Protein AF-A0A954X2J8-F1 (afdb_monomer)

Solvent-accessible surface area (backbone atoms only — not comparable to full-atom values): 7574 Å² total; per-residue (Å²): 140,90,85,80,84,83,81,78,83,81,83,82,77,82,77,78,78,65,77,75,74,75,76,69,75,75,75,65,70,64,42,80,48,37,94,50,96,82,36,28,42,44,80,75,48,74,41,73,88,72,37,34,36,34,30,34,48,44,77,51,89,98,69,70,80,65,44,54,62,36,71,48,75,43,58,71,62,85,96,57,74,73,48,78,42,53,62,101,37,72,90,47,56,59,67,46,49,78,46,56,94,77,81,76,63,75,46,69,50,71,72,68,132

Sequence (113 aa):
MRLLSLLLLLAAIAVSFAPAHAQQPALAALQVATDFPGGSGKVLSIDHAEQFVRLMPTAHEGRGWVCWWYVRINNVRMGESLTVDVGDAPWATPDRAAWSSDGRTWSQTPPGT

Secondary structure (DSSP, 8-state):
--SSSSSSSSSS-----------PPPPPPPEE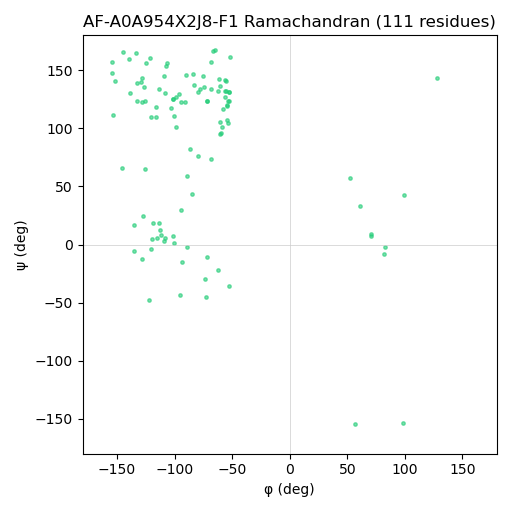E--STT-B-EEEEEETTTTEEEEEPPP-TTS--S---B-EEESPPTTSPPEEE-TT-GGG--SS-EE-SSSSS-EEPSPP-

Structure (mmCIF, N/CA/C/O backbone):
data_AF-A0A954X2J8-F1
#
_entry.id   AF-A0A954X2J8-F1
#
loop_
_atom_site.group_PDB
_atom_site.id
_atom_site.type_symbol
_atom_site.label_atom_id
_atom_site.label_alt_id
_atom_site.label_comp_id
_atom_site.label_asym_id
_atom_site.label_entity_id
_atom_site.label_seq_id
_atom_site.pdbx_PDB_ins_code
_atom_site.Cartn_x
_atom_site.Cartn_y
_atom_site.Cartn_z
_atom_site.occupancy
_atom_site.B_iso_or_equiv
_atom_site.auth_seq_id
_atom_site.auth_comp_id
_atom_site.auth_asym_id
_atom_site.auth_atom_id
_atom_site.pdbx_PDB_model_num
ATOM 1 N N . MET A 1 1 ? -62.830 -39.516 44.133 1.00 54.53 1 MET A N 1
ATOM 2 C CA . MET A 1 1 ? -62.439 -39.280 42.720 1.00 54.53 1 MET A CA 1
ATOM 3 C C . MET A 1 1 ? -62.586 -37.793 42.439 1.00 54.53 1 MET A C 1
ATOM 5 O O . MET A 1 1 ? -63.586 -37.256 42.884 1.00 54.53 1 MET A O 1
ATOM 9 N N . ARG A 1 2 ? -61.649 -37.165 41.710 1.00 55.44 2 ARG A N 1
ATOM 10 C CA . ARG A 1 2 ? -61.534 -35.711 41.403 1.00 55.44 2 ARG A CA 1
ATOM 11 C C . ARG A 1 2 ? -60.546 -34.895 42.258 1.00 55.44 2 ARG A C 1
ATOM 13 O O . ARG A 1 2 ? -60.838 -33.764 42.613 1.00 55.44 2 ARG A O 1
ATOM 20 N N . LEU A 1 3 ? -59.355 -35.430 42.536 1.00 47.69 3 LEU A N 1
ATOM 21 C CA . LEU A 1 3 ? -58.230 -34.606 43.020 1.00 47.69 3 LEU A CA 1
ATOM 22 C C . LEU A 1 3 ? -56.881 -34.916 42.344 1.00 47.69 3 LEU A C 1
ATOM 24 O O . LEU A 1 3 ? -55.838 -34.522 42.841 1.00 47.69 3 LEU A O 1
ATOM 28 N N . LEU A 1 4 ? -56.896 -35.603 41.194 1.00 45.75 4 LEU A N 1
ATOM 29 C CA . LEU A 1 4 ? -55.677 -35.979 40.460 1.00 45.75 4 LEU A CA 1
ATOM 30 C C . LEU A 1 4 ? -55.530 -35.322 39.078 1.00 45.75 4 LEU A C 1
ATOM 32 O O . LEU A 1 4 ? -54.587 -35.624 38.360 1.00 45.75 4 LEU A O 1
ATOM 36 N N . SER A 1 5 ? -56.421 -34.404 38.694 1.00 49.44 5 SER A N 1
ATOM 37 C CA . SER A 1 5 ? -56.417 -33.827 37.337 1.00 49.44 5 SER A CA 1
ATOM 38 C C . SER A 1 5 ? -55.781 -32.437 37.231 1.00 49.44 5 SER A C 1
ATOM 40 O O . SER A 1 5 ? -55.762 -31.882 36.141 1.00 49.44 5 SER A O 1
ATOM 42 N N . LEU A 1 6 ? -55.256 -31.865 38.323 1.00 39.50 6 LEU A N 1
ATOM 43 C CA . LEU A 1 6 ? -54.775 -30.473 38.335 1.00 39.50 6 LEU A CA 1
ATOM 44 C C . LEU A 1 6 ? -53.254 -30.308 38.500 1.00 39.50 6 LEU A C 1
ATOM 46 O O . LEU A 1 6 ? -52.787 -29.206 38.753 1.00 39.50 6 LEU A O 1
ATOM 50 N N . LEU A 1 7 ? -52.477 -31.386 38.359 1.00 41.81 7 LEU A N 1
ATOM 51 C CA . LEU A 1 7 ? -51.009 -31.361 38.497 1.00 41.81 7 LEU A CA 1
ATOM 52 C C . LEU A 1 7 ? -50.254 -31.611 37.181 1.00 41.81 7 LEU A C 1
ATOM 54 O O . LEU A 1 7 ? -49.035 -31.722 37.185 1.00 41.81 7 LEU A O 1
ATOM 58 N N . LEU A 1 8 ? -50.958 -31.663 36.047 1.00 43.16 8 LEU A N 1
ATOM 59 C CA . LEU A 1 8 ? -50.369 -31.933 34.726 1.00 43.16 8 LEU A CA 1
ATOM 60 C C . LEU A 1 8 ? -50.324 -30.715 33.789 1.00 43.16 8 LEU A C 1
ATOM 62 O O . LEU A 1 8 ? -49.916 -30.852 32.642 1.00 43.16 8 LEU A O 1
ATOM 66 N N . LEU A 1 9 ? -50.699 -29.521 34.260 1.00 42.69 9 LEU A N 1
ATOM 67 C CA . LEU A 1 9 ? -50.827 -28.323 33.414 1.00 42.69 9 LEU A CA 1
ATOM 68 C C . LEU A 1 9 ? -49.824 -27.198 33.721 1.00 42.69 9 LEU A C 1
ATOM 70 O O . LEU A 1 9 ? -50.036 -26.063 33.314 1.00 42.69 9 LEU A O 1
ATOM 74 N N . LEU A 1 10 ? -48.721 -27.502 34.414 1.00 44.09 10 LEU A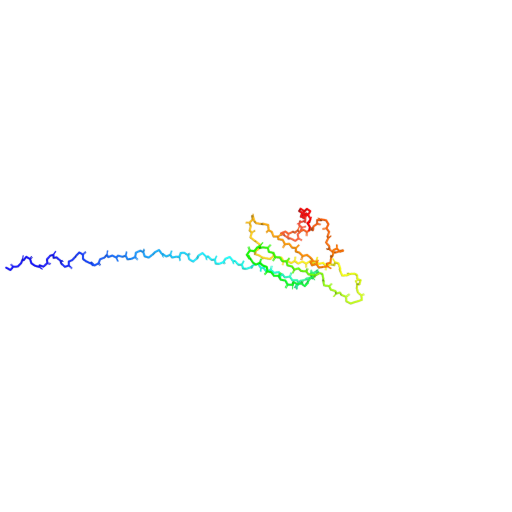 N 1
ATOM 75 C CA . LEU A 1 10 ? -47.655 -26.529 34.719 1.00 44.09 10 LEU A CA 1
ATOM 76 C C . LEU A 1 10 ? -46.275 -26.906 34.155 1.00 44.09 10 LEU A C 1
ATOM 78 O O . LEU A 1 10 ? -45.303 -26.206 34.409 1.00 44.09 10 LEU A O 1
ATOM 82 N N . ALA A 1 11 ? -46.165 -27.983 33.372 1.00 48.50 11 ALA A N 1
ATOM 83 C CA . ALA A 1 11 ? -44.872 -28.497 32.906 1.00 48.50 11 ALA A CA 1
ATOM 84 C C . ALA A 1 11 ? -44.505 -28.126 31.456 1.00 48.50 11 ALA A C 1
ATOM 86 O O . ALA A 1 11 ? -43.532 -28.657 30.931 1.00 48.50 11 ALA A O 1
ATOM 87 N N . ALA A 1 12 ? -45.270 -27.265 30.776 1.00 53.53 12 ALA A N 1
ATOM 88 C CA . ALA A 1 12 ? -45.225 -27.223 29.313 1.00 53.53 12 ALA A CA 1
ATOM 89 C C . ALA A 1 12 ? -44.971 -25.855 28.675 1.00 53.53 12 ALA A C 1
ATOM 91 O O . ALA A 1 12 ? -45.357 -25.686 27.530 1.00 53.53 12 ALA A O 1
ATOM 92 N N . ILE A 1 13 ? -44.340 -24.878 29.335 1.00 57.12 13 ILE A N 1
ATOM 93 C CA . ILE A 1 13 ? -43.867 -23.670 28.628 1.00 57.12 13 ILE A CA 1
ATOM 94 C C . ILE A 1 13 ? -42.555 -23.170 29.253 1.00 57.12 13 ILE A C 1
ATOM 96 O O . ILE A 1 13 ? -42.479 -22.093 29.835 1.00 57.12 13 ILE A O 1
ATOM 100 N N . ALA A 1 14 ? -41.488 -23.958 29.131 1.00 54.41 14 ALA A N 1
ATOM 101 C CA . ALA A 1 14 ? -40.144 -23.392 29.108 1.00 54.41 14 ALA A CA 1
ATOM 102 C C . ALA A 1 14 ? -39.856 -23.029 27.647 1.00 54.41 14 ALA A C 1
ATOM 104 O O . ALA A 1 14 ? -39.277 -23.825 26.910 1.00 54.41 14 ALA A O 1
ATOM 105 N N . VAL A 1 15 ? -40.333 -21.861 27.193 1.00 59.16 15 VAL A N 1
ATOM 106 C CA . VAL A 1 15 ? -39.859 -21.293 25.924 1.00 59.16 15 VAL A CA 1
ATOM 107 C C . VAL A 1 15 ? -38.367 -21.081 26.108 1.00 59.16 15 VAL A C 1
ATOM 109 O O . VAL A 1 15 ? -37.939 -20.203 26.855 1.00 59.16 15 VAL A O 1
ATOM 112 N N . SER A 1 16 ? -37.574 -21.942 25.482 1.00 60.50 16 SER A N 1
ATOM 113 C CA . SER A 1 16 ? -36.141 -21.761 25.371 1.00 60.50 16 SER A CA 1
ATOM 114 C C . SER A 1 16 ? -35.907 -20.460 24.609 1.00 60.50 16 SER A C 1
ATOM 116 O O . SER A 1 16 ? -35.909 -20.440 23.381 1.00 60.50 16 SER A O 1
ATOM 118 N N . PHE A 1 17 ? -35.711 -19.357 25.331 1.00 60.81 17 PHE A N 1
ATOM 119 C CA . PHE A 1 17 ? -35.003 -18.198 24.805 1.00 60.81 17 PHE A CA 1
ATOM 120 C C . PHE A 1 17 ? -33.545 -18.625 24.632 1.00 60.81 17 PHE A C 1
ATOM 122 O O . PHE A 1 17 ? -32.674 -18.285 25.429 1.00 60.81 17 PHE A O 1
ATOM 129 N N . ALA A 1 18 ? -33.280 -19.439 23.608 1.00 61.44 18 ALA A N 1
ATOM 130 C CA . ALA A 1 18 ? -31.941 -19.513 23.065 1.00 61.44 18 ALA A CA 1
ATOM 131 C C . ALA A 1 18 ? -31.588 -18.074 22.670 1.00 61.44 18 ALA A C 1
ATOM 133 O O . ALA A 1 18 ? -32.393 -17.442 21.974 1.00 61.44 18 ALA A O 1
ATOM 134 N N . PRO A 1 19 ? -30.452 -17.515 23.120 1.00 58.56 19 PRO A N 1
ATOM 135 C CA . PRO A 1 19 ? -30.005 -16.266 22.548 1.00 58.56 19 PRO A CA 1
ATOM 136 C C . PRO A 1 19 ? -29.857 -16.563 21.060 1.00 58.56 19 PRO A C 1
ATOM 138 O O . PRO A 1 19 ? -29.085 -17.443 20.664 1.00 58.56 19 PRO A O 1
ATOM 141 N N . ALA A 1 20 ? -30.659 -15.886 20.239 1.00 63.91 20 ALA A N 1
ATOM 142 C CA . ALA A 1 20 ? -30.319 -15.734 18.845 1.00 63.91 20 ALA A CA 1
ATOM 143 C C . ALA A 1 20 ? -28.909 -15.156 18.886 1.00 63.91 20 ALA A C 1
ATOM 145 O O . ALA A 1 20 ? -28.721 -14.011 19.301 1.00 63.91 20 ALA A O 1
ATOM 146 N N . HIS A 1 21 ? -27.909 -15.987 18.590 1.00 61.88 21 HIS A N 1
ATOM 147 C CA . HIS A 1 21 ? -26.591 -15.478 18.292 1.00 61.88 21 HIS A CA 1
ATOM 148 C C . HIS A 1 21 ? -26.855 -14.583 17.098 1.00 61.88 21 HIS A C 1
ATOM 150 O O . HIS A 1 21 ? -27.137 -15.073 16.006 1.00 61.88 21 HIS A O 1
ATOM 156 N N . ALA A 1 22 ? -26.917 -13.273 17.334 1.00 61.41 22 ALA A N 1
ATOM 157 C CA . ALA A 1 22 ? -26.868 -12.325 16.253 1.00 61.41 22 ALA A CA 1
ATOM 158 C C . ALA A 1 22 ? -25.585 -12.703 15.522 1.00 61.41 22 ALA A C 1
ATOM 160 O O . ALA A 1 22 ? -24.496 -12.570 16.083 1.00 61.41 22 ALA A O 1
ATOM 161 N N . GLN A 1 23 ? -25.717 -13.307 14.339 1.00 55.06 23 GLN A N 1
ATOM 162 C CA . GLN A 1 23 ? -24.589 -13.486 13.449 1.00 55.06 23 GLN A CA 1
ATOM 163 C C . GLN A 1 23 ? -24.113 -12.067 13.171 1.00 55.06 23 GLN A C 1
ATOM 165 O O . GLN A 1 23 ? -24.689 -11.358 12.346 1.00 55.06 23 GLN A O 1
ATOM 170 N N . GLN A 1 24 ? -23.114 -11.627 13.934 1.00 56.16 24 GLN A N 1
ATOM 171 C CA . GLN A 1 24 ? -22.373 -10.428 13.621 1.00 56.16 24 GLN A CA 1
ATOM 172 C C . GLN A 1 24 ? -21.885 -10.671 12.192 1.00 56.16 24 GLN A C 1
ATOM 174 O O . GLN A 1 24 ? -21.233 -11.699 11.964 1.00 56.16 24 GLN A O 1
ATOM 179 N N . PRO A 1 25 ? -22.264 -9.836 11.211 1.00 58.94 25 PRO A N 1
ATOM 180 C CA . PRO A 1 25 ? -21.774 -10.028 9.861 1.00 58.94 25 PRO A CA 1
ATOM 181 C C . PRO A 1 25 ? -20.254 -10.079 9.954 1.00 58.94 25 PRO A C 1
ATOM 183 O O . PRO A 1 25 ? -19.638 -9.187 10.542 1.00 58.94 25 PRO A O 1
ATOM 186 N N . ALA A 1 26 ? -19.667 -11.169 9.459 1.00 69.50 26 ALA A N 1
ATOM 187 C CA . ALA A 1 26 ? -18.223 -11.275 9.388 1.00 69.50 26 ALA A CA 1
ATOM 188 C C . ALA A 1 26 ? -17.731 -10.026 8.650 1.00 69.50 26 ALA A C 1
ATOM 190 O O . ALA A 1 26 ? -18.221 -9.729 7.556 1.00 69.50 26 ALA A O 1
ATOM 191 N N . LEU A 1 27 ? -16.840 -9.255 9.282 1.00 69.81 27 LEU A N 1
ATOM 192 C CA . LEU A 1 27 ? -16.270 -8.076 8.642 1.00 69.81 27 LEU A CA 1
ATOM 193 C C . LEU A 1 27 ? -15.695 -8.507 7.294 1.00 69.81 27 LEU A C 1
ATOM 195 O O . LEU A 1 27 ? -15.000 -9.522 7.207 1.00 69.81 27 LEU A O 1
ATOM 199 N N . ALA A 1 28 ? -16.033 -7.762 6.241 1.00 83.31 28 ALA A N 1
ATOM 200 C CA . ALA A 1 28 ? -15.539 -8.065 4.910 1.00 83.31 28 ALA A CA 1
ATOM 201 C C . ALA A 1 28 ? -14.005 -8.083 4.938 1.00 83.31 28 ALA A C 1
ATOM 203 O O . ALA A 1 28 ? -13.375 -7.184 5.497 1.00 83.31 28 ALA A O 1
ATOM 204 N N . ALA A 1 29 ? -13.409 -9.125 4.362 1.00 90.12 29 ALA A N 1
ATOM 205 C CA . ALA A 1 29 ? -11.963 -9.277 4.350 1.00 90.12 29 ALA A CA 1
ATOM 206 C C . ALA A 1 29 ? -11.303 -8.110 3.597 1.00 90.12 29 ALA A C 1
ATOM 208 O O . ALA A 1 29 ? -11.833 -7.642 2.584 1.00 90.12 29 ALA A O 1
ATOM 209 N N . LEU A 1 30 ? -10.145 -7.663 4.092 1.00 95.69 30 LEU A N 1
ATOM 210 C CA . LEU A 1 30 ? -9.297 -6.668 3.431 1.00 95.69 30 LEU A CA 1
ATOM 211 C C . LEU A 1 30 ? -9.006 -7.107 1.988 1.00 95.69 30 LEU A C 1
ATOM 213 O O . LEU A 1 30 ? -8.628 -8.255 1.757 1.00 95.69 30 LEU A O 1
ATOM 217 N N . GLN A 1 31 ? -9.189 -6.212 1.023 1.00 96.94 31 GLN A N 1
ATOM 218 C CA . GLN A 1 31 ? -8.993 -6.509 -0.398 1.00 96.94 31 GLN A CA 1
ATOM 219 C C . GLN A 1 31 ? -8.084 -5.471 -1.032 1.00 96.94 31 GLN A C 1
ATOM 221 O O . GLN A 1 31 ? -8.194 -4.286 -0.730 1.00 96.94 31 GLN A O 1
ATOM 226 N N . VAL A 1 32 ? -7.228 -5.908 -1.953 1.00 98.06 32 VAL A N 1
ATOM 227 C CA . VAL A 1 32 ? -6.311 -5.034 -2.683 1.00 98.06 32 VAL A CA 1
ATOM 228 C C . VAL A 1 32 ? -6.521 -5.248 -4.175 1.00 98.06 32 VAL A C 1
ATOM 230 O O . VAL A 1 32 ? -6.408 -6.371 -4.660 1.00 98.06 3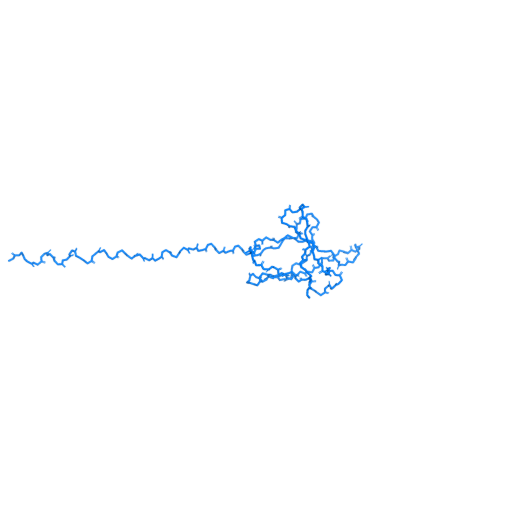2 VAL A O 1
ATOM 233 N N . ALA A 1 33 ? -6.827 -4.171 -4.892 1.00 97.94 33 ALA A N 1
ATOM 234 C CA . ALA A 1 33 ? -6.960 -4.162 -6.343 1.00 97.94 33 ALA A CA 1
ATOM 235 C C . ALA A 1 33 ? -5.790 -3.404 -6.974 1.00 97.94 3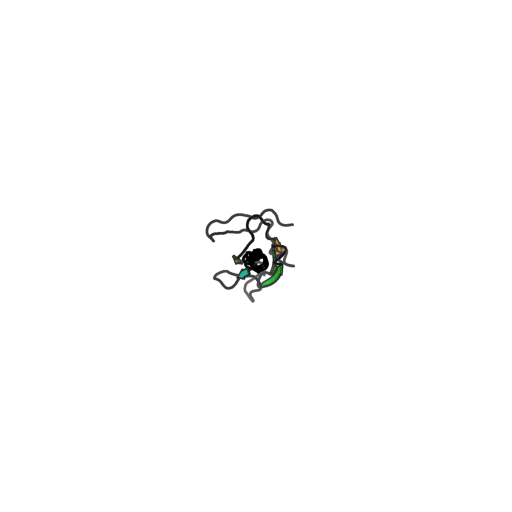3 ALA A C 1
ATOM 237 O O . ALA A 1 33 ? -5.317 -2.404 -6.422 1.00 97.94 33 ALA A O 1
ATOM 238 N N . THR A 1 34 ? -5.355 -3.867 -8.144 1.00 97.31 34 THR A N 1
ATOM 239 C CA . THR A 1 34 ? -4.302 -3.244 -8.970 1.00 97.31 34 THR A CA 1
ATOM 240 C C . THR A 1 34 ? -4.674 -3.190 -10.456 1.00 97.31 34 THR A C 1
ATOM 242 O O . THR A 1 34 ? -3.985 -2.557 -11.250 1.00 97.31 34 THR A O 1
ATOM 245 N N . ASP A 1 35 ? -5.801 -3.791 -10.831 1.00 96.25 35 ASP A N 1
ATOM 246 C CA . ASP A 1 35 ? -6.349 -3.929 -12.178 1.00 96.25 35 ASP A CA 1
ATOM 247 C C . ASP A 1 35 ? -7.261 -2.750 -12.557 1.00 96.25 35 ASP A C 1
ATOM 249 O O . ASP A 1 35 ? -8.441 -2.888 -12.871 1.00 96.25 35 ASP A O 1
ATOM 253 N N . PHE A 1 36 ? -6.701 -1.544 -12.536 1.00 96.31 36 PHE A N 1
ATOM 254 C CA . PHE A 1 36 ? -7.395 -0.324 -12.947 1.00 96.31 36 PHE A CA 1
ATOM 255 C C . PHE A 1 36 ? -6.422 0.645 -13.637 1.00 96.31 36 PHE A C 1
ATOM 257 O O . PHE A 1 36 ? -5.207 0.470 -13.534 1.00 96.31 36 PHE A O 1
ATOM 264 N N . PRO A 1 37 ? -6.903 1.684 -14.349 1.00 96.12 37 PRO A N 1
ATOM 265 C CA . PRO A 1 37 ? -6.019 2.643 -15.010 1.00 96.12 37 PRO A CA 1
ATOM 266 C C . PRO A 1 37 ? -5.008 3.281 -14.043 1.00 96.12 37 PRO A C 1
ATOM 268 O O . PRO A 1 37 ? -5.393 3.923 -13.068 1.00 96.12 37 PRO A O 1
ATOM 271 N N . GLY A 1 38 ? -3.715 3.099 -14.324 1.00 93.50 38 GLY A N 1
ATOM 272 C CA . GLY A 1 38 ? -2.607 3.580 -13.487 1.00 93.50 38 GLY A CA 1
ATOM 273 C C . GLY A 1 38 ? -2.263 2.686 -12.290 1.00 93.50 38 GLY A C 1
ATOM 274 O O . GLY A 1 38 ? -1.234 2.917 -11.652 1.00 93.50 38 GLY A O 1
ATOM 275 N N . GLY A 1 39 ? -3.082 1.668 -12.014 1.00 96.25 39 GLY A N 1
ATOM 276 C CA . GLY A 1 39 ? -2.827 0.673 -10.984 1.00 96.25 39 GLY A CA 1
ATOM 277 C C . GLY A 1 39 ? -1.531 -0.089 -11.253 1.00 96.25 39 GLY A C 1
ATOM 278 O O . GLY A 1 39 ? -1.221 -0.448 -12.390 1.00 96.25 39 GLY A O 1
ATOM 279 N N . SER A 1 40 ? -0.740 -0.279 -10.202 1.00 95.25 40 SER A N 1
ATOM 280 C CA . SER A 1 40 ? 0.553 -0.959 -10.254 1.00 95.25 40 SER A CA 1
ATOM 281 C C . SER A 1 40 ? 0.886 -1.544 -8.891 1.00 95.25 40 SER A C 1
ATOM 283 O O . SER A 1 40 ? 0.556 -0.969 -7.855 1.00 95.25 40 SER A O 1
ATOM 285 N N . GLY A 1 41 ? 1.590 -2.664 -8.892 1.00 95.00 41 GLY A N 1
ATOM 286 C CA . GLY A 1 41 ? 1.992 -3.379 -7.696 1.00 95.00 41 GLY A CA 1
ATOM 287 C C . GLY A 1 41 ? 1.597 -4.847 -7.771 1.00 95.00 41 GLY A C 1
ATOM 288 O O . GLY A 1 41 ? 0.536 -5.215 -8.281 1.00 95.00 41 GLY A O 1
ATOM 289 N N . LYS A 1 42 ? 2.462 -5.696 -7.232 1.00 95.81 42 LYS A N 1
ATOM 290 C CA . LYS A 1 42 ? 2.195 -7.104 -6.977 1.00 95.81 42 LYS A CA 1
ATOM 291 C C . LYS A 1 42 ? 1.939 -7.276 -5.488 1.00 95.81 42 LYS A C 1
ATOM 293 O O . LYS A 1 42 ? 2.835 -7.041 -4.684 1.00 95.81 42 LYS A O 1
ATOM 298 N N . VAL A 1 43 ? 0.737 -7.714 -5.130 1.00 97.12 43 VAL A N 1
ATOM 299 C CA . VAL A 1 43 ? 0.414 -8.095 -3.750 1.00 97.12 43 VAL A CA 1
ATOM 300 C C . VAL A 1 43 ? 1.128 -9.407 -3.437 1.00 97.12 43 VAL A C 1
ATOM 302 O O . VAL A 1 43 ? 0.975 -10.386 -4.168 1.00 97.12 43 VAL A O 1
ATOM 305 N N . LEU A 1 44 ? 1.945 -9.409 -2.387 1.00 97.12 44 LEU A N 1
ATOM 306 C CA . LEU A 1 44 ? 2.689 -10.583 -1.934 1.00 97.12 44 LEU A CA 1
ATOM 307 C C . LEU A 1 44 ? 1.946 -11.314 -0.816 1.00 97.12 44 LEU A C 1
ATOM 309 O O . LEU A 1 44 ? 1.861 -12.539 -0.845 1.00 97.12 44 LEU A O 1
ATOM 313 N N . SER A 1 45 ? 1.393 -10.571 0.144 1.00 97.81 45 SER A N 1
ATOM 314 C CA . SER A 1 45 ? 0.593 -11.120 1.240 1.00 97.81 45 SER A CA 1
ATOM 315 C C . SER A 1 45 ? -0.393 -10.090 1.794 1.00 97.81 45 SER A C 1
ATOM 317 O O . SER A 1 45 ? -0.203 -8.879 1.655 1.00 97.81 45 SER A O 1
ATOM 319 N N . ILE A 1 46 ? -1.456 -10.593 2.423 1.00 97.88 46 ILE A N 1
ATOM 320 C CA . ILE A 1 46 ? -2.436 -9.808 3.175 1.00 97.88 46 ILE A CA 1
ATOM 321 C C . ILE A 1 46 ? -2.646 -10.511 4.518 1.00 97.88 46 ILE A C 1
ATOM 323 O O . ILE A 1 46 ? -3.017 -11.685 4.534 1.00 97.88 46 ILE A O 1
ATOM 327 N N . ASP A 1 47 ? -2.437 -9.796 5.622 1.00 96.75 47 ASP A N 1
ATOM 328 C CA . ASP A 1 47 ? -2.872 -10.224 6.949 1.00 96.75 47 ASP A CA 1
ATOM 329 C C . ASP A 1 47 ? -4.164 -9.485 7.316 1.00 96.75 47 ASP A C 1
ATOM 331 O O . ASP A 1 47 ? -4.198 -8.267 7.530 1.00 96.75 47 ASP A O 1
ATOM 335 N N . HIS A 1 48 ? -5.263 -10.235 7.358 1.00 94.75 48 HIS A N 1
ATOM 336 C CA . HIS A 1 48 ? -6.570 -9.681 7.686 1.00 94.75 48 HIS A CA 1
ATOM 337 C C . HIS A 1 48 ? -6.712 -9.352 9.174 1.00 94.75 48 HIS A C 1
ATOM 339 O O . HIS A 1 48 ? -7.466 -8.434 9.507 1.00 94.75 48 HIS A O 1
ATOM 345 N N . ALA A 1 49 ? -6.025 -10.075 10.061 1.00 9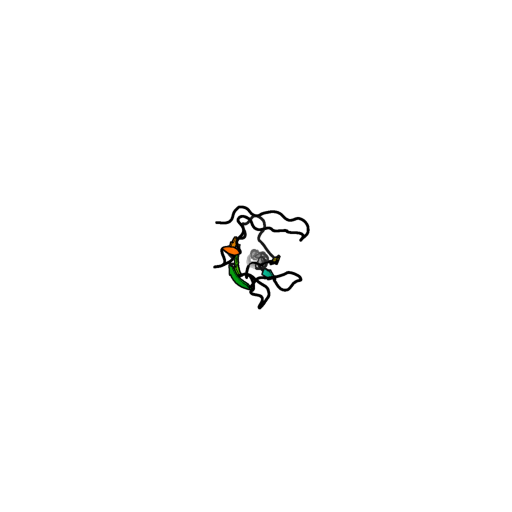1.94 49 ALA A N 1
ATOM 346 C CA . ALA A 1 49 ? -6.085 -9.834 11.496 1.00 91.94 49 ALA A CA 1
ATOM 347 C C . ALA A 1 49 ? -5.329 -8.548 11.847 1.00 91.94 49 ALA A C 1
ATOM 349 O O . ALA A 1 49 ? -5.888 -7.694 12.534 1.00 91.94 49 ALA A O 1
ATOM 350 N N . GLU A 1 50 ? -4.135 -8.357 11.291 1.00 94.81 50 GLU A N 1
ATOM 351 C CA . GLU A 1 50 ? -3.249 -7.234 11.631 1.00 94.81 50 GLU A CA 1
ATOM 352 C C . GLU A 1 50 ? -3.463 -5.962 10.791 1.00 94.81 50 GLU A C 1
ATOM 354 O O . GLU A 1 50 ? -2.808 -4.959 11.048 1.00 94.81 50 GLU A O 1
ATOM 359 N N . GLN A 1 51 ? -4.373 -5.969 9.803 1.00 96.06 51 GLN A N 1
ATOM 360 C CA . GLN A 1 51 ? -4.493 -4.889 8.802 1.00 96.06 51 GLN A CA 1
ATOM 361 C C . GLN A 1 51 ? -3.138 -4.606 8.142 1.00 96.06 51 GLN A C 1
ATOM 363 O O . GLN A 1 51 ? -2.626 -3.487 8.172 1.00 96.06 51 GLN A O 1
ATOM 368 N N . PHE A 1 52 ? -2.554 -5.639 7.537 1.00 97.56 52 PHE A N 1
ATOM 369 C CA . PHE A 1 52 ? -1.239 -5.552 6.912 1.00 97.56 52 PHE A CA 1
ATOM 370 C C . PHE A 1 52 ? -1.287 -6.027 5.460 1.00 97.56 52 PHE A C 1
ATOM 372 O O . PHE A 1 52 ? -1.885 -7.057 5.138 1.00 97.56 52 PHE A O 1
ATOM 379 N N . VAL A 1 53 ? -0.638 -5.279 4.572 1.00 98.06 53 VAL A N 1
ATOM 380 C CA . VAL A 1 53 ? -0.472 -5.629 3.159 1.00 98.06 53 VAL A CA 1
ATOM 381 C C . VAL A 1 53 ? 1.003 -5.526 2.811 1.00 98.06 53 VAL A C 1
ATOM 383 O O . VAL A 1 53 ? 1.575 -4.442 2.913 1.00 98.06 53 VAL A O 1
ATOM 386 N N . ARG A 1 54 ? 1.599 -6.619 2.323 1.00 97.94 54 ARG A N 1
ATOM 387 C CA . ARG A 1 54 ? 2.914 -6.566 1.674 1.00 97.94 54 ARG A CA 1
ATOM 388 C C . ARG A 1 54 ? 2.738 -6.540 0.170 1.00 97.94 54 ARG A C 1
ATOM 390 O O . ARG A 1 54 ? 2.083 -7.416 -0.405 1.00 97.94 54 ARG A O 1
ATOM 397 N N . LEU A 1 55 ? 3.351 -5.563 -0.478 1.00 96.81 55 LEU A N 1
ATOM 398 C CA . LEU A 1 55 ? 3.352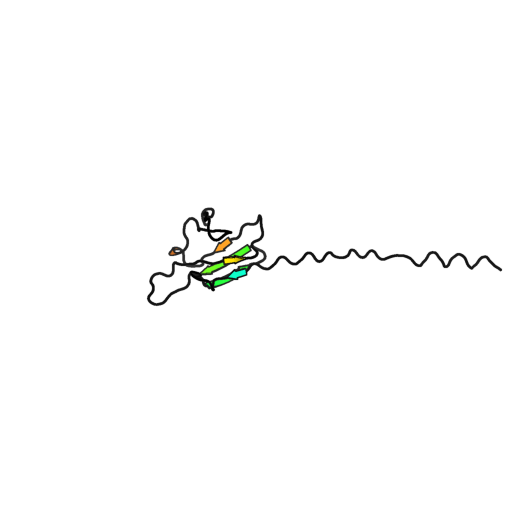 -5.413 -1.925 1.00 96.81 55 LEU A CA 1
ATOM 399 C C . LEU A 1 55 ? 4.754 -5.115 -2.448 1.00 96.81 55 LEU A C 1
ATOM 401 O O . LEU A 1 55 ? 5.656 -4.745 -1.710 1.00 96.81 55 LEU A O 1
ATOM 405 N N . MET A 1 56 ? 4.923 -5.279 -3.751 1.00 95.94 56 MET A N 1
ATOM 406 C CA . MET A 1 56 ? 6.127 -4.901 -4.482 1.00 95.94 56 MET A CA 1
ATOM 407 C C . MET A 1 56 ? 5.737 -4.056 -5.690 1.00 95.94 56 MET A C 1
ATOM 409 O O . MET A 1 56 ? 4.760 -4.411 -6.354 1.00 95.94 56 MET A O 1
ATOM 413 N N . PRO A 1 57 ? 6.474 -2.987 -6.038 1.00 95.44 57 PRO A N 1
ATOM 414 C CA . PRO A 1 57 ? 6.257 -2.292 -7.300 1.00 95.44 57 PRO A CA 1
ATOM 415 C C . PRO A 1 57 ? 6.381 -3.260 -8.485 1.00 95.44 57 PRO A C 1
ATOM 417 O O . PRO A 1 57 ? 7.223 -4.163 -8.488 1.00 95.44 57 PRO A O 1
ATOM 420 N N . THR A 1 58 ? 5.530 -3.092 -9.495 1.00 92.75 58 THR A N 1
ATOM 421 C CA . THR A 1 58 ? 5.554 -3.961 -10.677 1.00 92.75 58 THR A CA 1
ATOM 422 C C . THR A 1 58 ? 6.671 -3.527 -11.621 1.00 92.75 58 THR A C 1
ATOM 424 O O . TH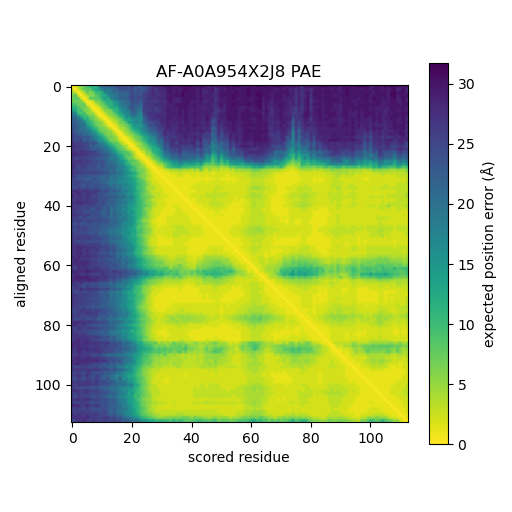R A 1 58 ? 6.796 -2.353 -11.966 1.00 92.75 58 THR A O 1
ATOM 427 N N . ALA A 1 59 ? 7.480 -4.486 -12.073 1.00 90.12 59 ALA A N 1
ATOM 428 C CA . ALA A 1 59 ? 8.462 -4.237 -13.116 1.00 90.12 59 ALA A CA 1
ATOM 429 C C . ALA A 1 59 ? 7.781 -4.111 -14.485 1.00 90.12 59 ALA A C 1
ATOM 431 O O . ALA A 1 59 ? 6.944 -4.934 -14.856 1.00 90.12 59 ALA A O 1
ATOM 432 N N . HIS A 1 60 ? 8.187 -3.105 -15.256 1.00 86.06 60 HIS A N 1
ATOM 433 C CA . HIS A 1 60 ? 7.768 -2.931 -16.641 1.00 86.06 60 HIS A CA 1
ATOM 434 C C . HIS A 1 60 ? 9.001 -2.951 -17.540 1.00 86.06 60 HIS A C 1
ATOM 436 O O . HIS A 1 60 ? 9.817 -2.027 -17.516 1.00 86.06 60 HIS A O 1
ATOM 442 N N . GLU A 1 61 ? 9.139 -4.021 -18.322 1.00 87.50 61 GLU A N 1
ATOM 443 C CA . GLU A 1 61 ? 10.271 -4.199 -19.226 1.00 87.50 61 GLU A CA 1
ATOM 444 C C . GLU A 1 61 ? 10.399 -3.004 -20.184 1.00 87.50 61 GLU A C 1
ATOM 446 O O . GLU A 1 61 ? 9.416 -2.521 -20.749 1.00 87.50 61 GLU A O 1
ATOM 451 N N . GLY A 1 62 ? 11.619 -2.474 -20.303 1.00 89.31 62 GLY A N 1
ATOM 452 C CA . GLY A 1 62 ? 11.926 -1.326 -21.159 1.00 89.31 62 GLY A CA 1
ATOM 453 C C . GLY A 1 62 ? 11.371 0.027 -20.690 1.00 89.31 62 GLY A C 1
ATOM 454 O O . GLY A 1 62 ? 11.465 0.996 -21.441 1.00 89.31 62 GLY A O 1
ATOM 455 N N . ARG A 1 63 ? 10.788 0.133 -19.484 1.00 83.44 63 ARG A N 1
ATOM 456 C CA . ARG A 1 63 ? 10.061 1.340 -19.022 1.00 83.44 63 ARG A CA 1
ATOM 457 C C . ARG A 1 63 ? 10.651 2.013 -17.773 1.00 83.44 63 ARG A C 1
ATOM 459 O O . ARG A 1 63 ? 9.980 2.832 -17.153 1.00 83.44 63 ARG A O 1
ATOM 466 N N . GLY A 1 64 ? 11.913 1.733 -17.448 1.00 83.00 64 GLY A N 1
ATOM 467 C CA . GLY A 1 64 ? 12.660 2.422 -16.390 1.00 83.00 64 GLY A CA 1
ATOM 468 C C . GLY A 1 64 ? 12.699 1.674 -15.056 1.00 83.00 64 GLY A C 1
ATOM 469 O O . GLY A 1 64 ? 12.663 0.446 -15.020 1.00 83.00 64 GLY A O 1
ATOM 470 N N . TRP A 1 65 ? 12.849 2.426 -13.963 1.00 87.19 65 TRP A N 1
ATOM 471 C CA . TRP A 1 65 ? 13.071 1.880 -12.622 1.00 87.19 65 TRP A CA 1
ATOM 472 C C . TRP A 1 65 ? 11.789 1.301 -12.015 1.00 87.19 65 TRP A C 1
ATOM 474 O O . TRP A 1 65 ? 10.692 1.829 -12.193 1.00 87.19 65 TRP A O 1
ATOM 484 N N . VAL A 1 66 ? 11.946 0.229 -11.240 1.00 91.06 66 VAL A N 1
ATOM 485 C CA . VAL A 1 66 ? 10.856 -0.448 -10.526 1.00 91.06 66 VAL A CA 1
ATOM 486 C C . VAL A 1 66 ? 10.533 0.331 -9.250 1.00 91.06 66 VAL A C 1
ATOM 488 O O . VAL A 1 66 ? 10.965 -0.037 -8.162 1.00 91.06 66 VAL A O 1
ATOM 491 N N . CYS A 1 67 ? 9.841 1.462 -9.395 1.00 91.69 67 CYS A N 1
ATOM 492 C CA . CYS A 1 67 ? 9.529 2.366 -8.282 1.00 91.69 67 CYS A CA 1
ATOM 493 C C . CYS A 1 67 ? 8.047 2.744 -8.162 1.00 91.69 67 CYS A C 1
ATOM 495 O O . CYS A 1 67 ? 7.639 3.276 -7.135 1.00 91.69 67 CYS A O 1
ATOM 497 N N . TRP A 1 68 ? 7.228 2.462 -9.180 1.00 93.19 68 TRP A N 1
ATOM 498 C CA . TRP A 1 68 ? 5.818 2.846 -9.181 1.00 93.19 68 TRP A CA 1
ATOM 499 C C . TRP A 1 68 ? 4.912 1.761 -8.595 1.00 93.19 68 TRP A C 1
ATOM 501 O O . TRP A 1 68 ? 4.826 0.646 -9.122 1.00 93.19 68 TRP A O 1
ATOM 511 N N . TRP A 1 69 ? 4.163 2.125 -7.557 1.00 95.88 69 TRP A N 1
ATOM 512 C CA . TRP A 1 69 ? 3.048 1.354 -7.021 1.00 95.88 69 TRP A CA 1
ATOM 513 C C . TRP A 1 69 ? 1.850 2.279 -6.801 1.00 95.88 69 TRP A C 1
ATOM 515 O O . TRP A 1 69 ? 1.989 3.417 -6.359 1.00 95.88 69 TRP A O 1
ATOM 525 N N . TYR A 1 70 ? 0.665 1.788 -7.145 1.00 97.25 70 TYR A N 1
ATOM 526 C CA . TYR A 1 70 ? -0.600 2.466 -6.914 1.00 97.25 70 TYR A CA 1
ATOM 527 C C . TYR A 1 70 ? -1.692 1.408 -6.812 1.00 97.25 70 TYR A C 1
ATOM 529 O O . TYR A 1 70 ? -2.016 0.729 -7.786 1.00 97.25 70 TYR A O 1
ATOM 537 N N . VAL A 1 71 ? -2.243 1.259 -5.613 1.00 98.12 71 VAL A N 1
ATOM 538 C CA . VAL A 1 71 ? -3.217 0.219 -5.289 1.00 98.12 71 VAL A CA 1
ATOM 539 C C . VAL A 1 71 ? -4.486 0.837 -4.717 1.00 98.12 71 VAL A C 1
ATOM 541 O O . VAL A 1 71 ? -4.463 1.944 -4.173 1.00 98.12 71 VAL A O 1
ATOM 544 N N . ARG A 1 72 ? -5.602 0.118 -4.822 1.00 98.31 72 ARG A N 1
ATOM 545 C CA . ARG A 1 72 ? -6.836 0.436 -4.090 1.00 98.31 72 ARG A CA 1
ATOM 546 C C . ARG A 1 72 ? -7.036 -0.610 -3.013 1.00 98.31 72 ARG A C 1
ATOM 548 O O . ARG A 1 72 ? -6.974 -1.798 -3.314 1.00 98.31 72 ARG A O 1
ATOM 555 N N . ILE A 1 73 ? -7.281 -0.169 -1.784 1.00 97.75 73 ILE A N 1
ATOM 556 C CA . ILE A 1 73 ? -7.477 -1.057 -0.639 1.00 97.75 73 ILE A CA 1
ATOM 557 C C . ILE A 1 73 ? -8.905 -0.870 -0.135 1.00 97.75 73 ILE A C 1
ATOM 559 O O . ILE A 1 73 ? -9.291 0.228 0.260 1.00 97.75 73 ILE A O 1
ATOM 563 N N . ASN A 1 74 ? -9.693 -1.940 -0.186 1.00 96.25 74 ASN A N 1
ATOM 564 C CA . ASN A 1 74 ? -11.093 -1.957 0.227 1.00 96.25 74 ASN A CA 1
ATOM 565 C C . ASN A 1 74 ? -11.248 -2.700 1.553 1.00 96.25 74 ASN A C 1
ATOM 567 O O . ASN A 1 74 ? -10.456 -3.586 1.873 1.00 96.25 74 ASN A O 1
ATOM 571 N N . ASN A 1 75 ? -12.323 -2.385 2.277 1.00 95.00 75 ASN A N 1
ATOM 572 C CA . ASN A 1 75 ? -12.657 -2.986 3.574 1.00 95.00 75 ASN A CA 1
ATOM 573 C C . ASN A 1 75 ? -11.582 -2.751 4.652 1.00 95.00 75 ASN A C 1
ATOM 575 O O . ASN A 1 75 ? -11.367 -3.595 5.520 1.00 95.00 75 ASN A O 1
ATOM 579 N N . VAL A 1 76 ? -10.904 -1.599 4.596 1.00 94.25 76 VAL A N 1
ATOM 580 C CA . VAL A 1 76 ? -10.042 -1.130 5.688 1.00 94.25 76 VAL A CA 1
ATOM 581 C C . VAL A 1 76 ? -10.904 -0.909 6.928 1.00 94.25 76 VAL A C 1
ATOM 583 O O . VAL A 1 76 ? -11.967 -0.283 6.844 1.00 94.25 76 VAL A O 1
ATOM 586 N N . ARG A 1 77 ? -10.471 -1.429 8.079 1.00 92.31 77 ARG A N 1
ATOM 587 C CA . ARG A 1 77 ? -11.195 -1.244 9.338 1.00 92.31 77 ARG A CA 1
ATOM 588 C C . ARG A 1 77 ? -11.054 0.196 9.813 1.00 92.31 77 ARG A C 1
ATOM 590 O O . ARG A 1 77 ? -9.959 0.716 9.997 1.00 92.31 77 ARG A O 1
ATOM 597 N N . MET A 1 78 ? -12.192 0.851 10.004 1.00 90.62 78 MET A N 1
ATOM 598 C CA . MET A 1 78 ? -12.232 2.247 10.424 1.00 90.62 78 MET A CA 1
ATOM 599 C C . MET A 1 78 ? -11.723 2.393 11.859 1.00 90.62 78 MET A C 1
ATOM 601 O O . MET A 1 78 ? -12.142 1.655 12.745 1.00 90.62 78 MET A O 1
ATOM 605 N N . GLY A 1 79 ? -10.857 3.381 12.086 1.00 92.06 79 GLY A N 1
ATOM 606 C CA . GLY A 1 79 ? -10.261 3.644 13.399 1.00 92.06 79 GLY A CA 1
ATOM 607 C C . GLY A 1 79 ? -9.044 2.777 13.729 1.00 92.06 79 GLY A C 1
ATOM 608 O O . GLY A 1 79 ? -8.433 2.987 14.773 1.00 92.06 79 GLY A O 1
ATOM 609 N N . GLU A 1 80 ? -8.665 1.856 12.844 1.00 92.50 80 GLU A N 1
ATOM 610 C CA . GLU A 1 80 ? -7.454 1.051 12.973 1.00 92.50 80 GLU A CA 1
ATOM 611 C C . GLU A 1 80 ? -6.385 1.501 11.974 1.00 92.50 80 GLU A C 1
ATOM 613 O O . GLU A 1 80 ? -6.684 2.060 10.915 1.00 92.50 80 GLU A O 1
ATOM 618 N N . SER A 1 81 ? -5.121 1.256 12.316 1.00 94.25 81 SER A N 1
ATOM 619 C CA . SER A 1 81 ? -4.009 1.484 11.397 1.00 94.25 81 SER A CA 1
ATOM 620 C C . SER A 1 81 ? -3.934 0.354 10.377 1.00 94.25 81 SER A C 1
ATOM 622 O O . SER A 1 81 ? -3.967 -0.815 10.745 1.00 94.25 81 SER A O 1
ATOM 624 N N . LEU A 1 82 ? -3.772 0.715 9.107 1.00 96.38 82 LEU A N 1
ATOM 625 C CA . LEU A 1 82 ? -3.377 -0.193 8.036 1.00 96.38 82 LEU A CA 1
ATOM 626 C C . LEU A 1 82 ? -1.889 0.003 7.753 1.00 96.38 82 LEU A C 1
ATOM 628 O O . LEU A 1 82 ? -1.465 1.116 7.434 1.00 96.38 82 LEU A O 1
ATOM 632 N N . THR A 1 83 ? -1.122 -1.077 7.809 1.00 97.12 83 THR A N 1
ATOM 633 C CA . THR A 1 83 ? 0.289 -1.077 7.420 1.00 97.12 83 THR A CA 1
ATOM 634 C C . THR A 1 83 ? 0.429 -1.551 5.979 1.00 97.12 83 THR A C 1
ATOM 636 O O . THR A 1 83 ? -0.093 -2.602 5.602 1.00 97.12 83 THR A O 1
ATOM 639 N N . VAL A 1 84 ? 1.157 -0.780 5.172 1.00 97.06 84 VAL A N 1
ATOM 640 C CA . VAL A 1 84 ? 1.540 -1.156 3.808 1.00 97.06 84 VAL A CA 1
ATOM 641 C C . VAL A 1 84 ? 3.057 -1.264 3.750 1.00 97.06 84 VAL A C 1
ATOM 643 O O . VAL A 1 84 ? 3.758 -0.260 3.832 1.00 97.06 84 VAL A O 1
ATOM 646 N N . ASP A 1 85 ? 3.546 -2.489 3.612 1.00 97.00 85 ASP A N 1
ATOM 647 C CA . ASP A 1 85 ? 4.959 -2.811 3.438 1.00 97.00 85 ASP A CA 1
ATOM 648 C C . ASP A 1 85 ? 5.269 -2.927 1.939 1.00 97.00 85 ASP A C 1
ATOM 650 O O . ASP A 1 85 ? 4.654 -3.725 1.227 1.00 97.00 85 ASP A O 1
ATOM 654 N N . VAL A 1 86 ? 6.219 -2.125 1.452 1.00 95.19 86 VAL A N 1
ATOM 655 C CA . VAL A 1 86 ? 6.638 -2.080 0.036 1.00 95.19 86 VAL A CA 1
ATOM 656 C C . VAL A 1 86 ? 7.847 -3.000 -0.213 1.00 95.19 86 VAL A C 1
ATOM 658 O O . VAL A 1 86 ? 8.669 -2.749 -1.091 1.00 95.19 86 VAL A O 1
ATOM 661 N N . GLY A 1 87 ? 7.963 -4.086 0.552 1.00 88.31 87 GLY A N 1
ATOM 662 C CA . GLY A 1 87 ? 8.922 -5.160 0.317 1.00 88.31 87 GLY A CA 1
ATOM 663 C C . GLY A 1 87 ? 10.376 -4.687 0.263 1.00 88.31 87 GLY A C 1
ATOM 664 O O . GLY A 1 87 ? 10.751 -3.658 0.816 1.00 88.31 87 GLY A O 1
ATOM 665 N N . ASP A 1 88 ? 11.219 -5.440 -0.443 1.00 86.75 88 ASP A N 1
ATOM 666 C CA . ASP A 1 88 ? 12.662 -5.179 -0.503 1.00 86.75 88 ASP A CA 1
ATOM 667 C C . ASP A 1 88 ? 13.005 -4.127 -1.583 1.00 86.75 88 ASP A C 1
ATOM 669 O O . ASP A 1 88 ? 13.937 -4.295 -2.372 1.00 86.75 88 ASP A O 1
ATOM 673 N N . ALA A 1 89 ? 12.217 -3.048 -1.650 1.00 85.44 89 ALA A N 1
ATOM 674 C CA . ALA A 1 89 ? 12.365 -1.944 -2.600 1.00 85.44 89 ALA A CA 1
ATOM 675 C C . ALA A 1 89 ? 12.442 -0.582 -1.883 1.00 85.44 89 ALA A C 1
ATOM 677 O O . ALA A 1 89 ? 11.575 0.271 -2.085 1.00 85.44 89 ALA A O 1
ATOM 678 N N . PRO A 1 90 ? 13.493 -0.318 -1.082 1.00 83.81 90 PRO A N 1
ATOM 679 C CA . PRO A 1 90 ? 13.617 0.925 -0.311 1.00 83.81 90 PRO A CA 1
ATOM 680 C C . PRO A 1 90 ? 13.695 2.188 -1.189 1.00 83.81 90 PRO A C 1
ATOM 682 O O . PRO A 1 90 ? 13.380 3.290 -0.759 1.00 83.81 90 PRO A O 1
ATOM 685 N N . TRP A 1 91 ? 14.081 2.057 -2.460 1.00 88.56 91 TRP A N 1
ATOM 686 C CA . TRP A 1 91 ? 14.035 3.165 -3.424 1.00 88.56 91 TRP A CA 1
ATOM 687 C C . TRP A 1 91 ? 12.605 3.535 -3.863 1.00 88.56 91 TRP A C 1
ATOM 689 O O . TRP A 1 91 ? 12.415 4.542 -4.542 1.00 88.56 91 TRP A O 1
ATOM 699 N N . ALA A 1 92 ? 11.611 2.709 -3.529 1.00 92.00 92 ALA A N 1
ATOM 700 C CA . ALA A 1 92 ? 10.194 2.894 -3.840 1.00 92.00 92 ALA A CA 1
ATOM 701 C C . ALA A 1 92 ? 9.347 3.231 -2.596 1.00 92.00 92 ALA A C 1
ATOM 703 O O . ALA A 1 92 ? 8.124 3.364 -2.701 1.00 92.00 92 ALA A O 1
ATOM 704 N N . THR A 1 93 ? 9.983 3.373 -1.429 1.00 92.31 93 THR A N 1
ATOM 705 C CA . THR A 1 93 ? 9.357 3.801 -0.174 1.00 92.31 93 THR A CA 1
ATOM 706 C C . THR A 1 93 ? 9.628 5.289 0.050 1.00 92.31 93 THR A C 1
ATOM 708 O O . THR A 1 93 ? 10.734 5.642 0.461 1.00 92.31 93 THR A O 1
ATOM 711 N N . PRO A 1 94 ? 8.671 6.189 -0.234 1.00 92.31 94 PRO A N 1
ATOM 712 C CA . PRO A 1 94 ? 8.824 7.587 0.153 1.00 92.31 94 PRO A CA 1
ATOM 713 C C . PRO A 1 94 ? 8.768 7.723 1.681 1.00 92.31 94 PRO A C 1
ATOM 715 O O . PRO A 1 94 ? 8.121 6.912 2.342 1.00 92.31 94 PRO A O 1
ATOM 718 N N . ASP A 1 95 ? 9.338 8.802 2.230 1.00 93.94 95 ASP A N 1
ATOM 719 C CA . ASP A 1 95 ? 9.237 9.106 3.670 1.00 93.94 95 ASP A CA 1
ATOM 720 C C 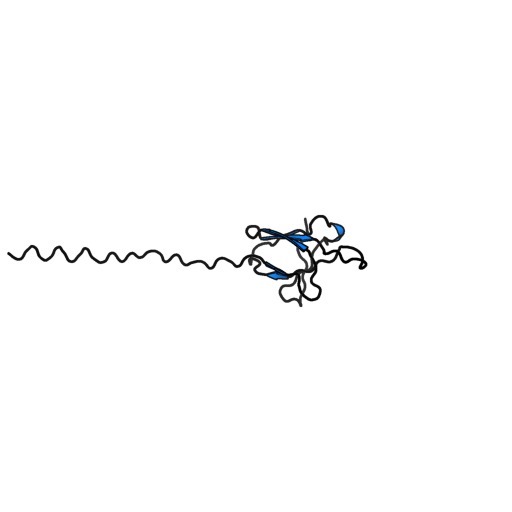. ASP A 1 95 ? 7.780 9.110 4.150 1.00 93.94 95 ASP A C 1
ATOM 722 O O . ASP A 1 95 ? 7.482 8.702 5.269 1.00 93.94 95 ASP A O 1
ATOM 726 N N . ARG A 1 96 ? 6.863 9.582 3.294 1.00 97.50 96 ARG A N 1
ATOM 727 C CA . ARG A 1 96 ? 5.411 9.562 3.492 1.00 97.50 96 ARG A CA 1
ATOM 728 C C . ARG A 1 96 ? 4.730 9.185 2.183 1.00 97.50 96 ARG A C 1
ATOM 730 O O . ARG A 1 96 ? 5.031 9.766 1.141 1.00 97.50 96 ARG A O 1
ATOM 737 N N . ALA A 1 97 ? 3.821 8.219 2.232 1.00 96.62 97 ALA A N 1
ATOM 738 C CA . ALA A 1 97 ? 3.044 7.811 1.072 1.00 96.62 97 ALA A CA 1
ATOM 739 C C . ALA A 1 97 ? 1.825 8.723 0.889 1.00 96.62 97 ALA A C 1
ATOM 741 O O . ALA A 1 97 ? 1.213 9.179 1.856 1.00 96.62 97 ALA A O 1
ATOM 742 N N . ALA A 1 98 ? 1.429 8.948 -0.362 1.00 97.81 98 ALA A N 1
ATOM 743 C CA . ALA A 1 98 ? 0.180 9.628 -0.665 1.00 97.81 98 ALA A CA 1
ATOM 744 C C . ALA A 1 98 ? -0.989 8.632 -0.628 1.00 97.81 98 ALA A C 1
ATOM 746 O O . ALA A 1 98 ? -0.896 7.533 -1.176 1.00 97.81 98 ALA A O 1
ATOM 747 N N . TRP A 1 99 ? -2.111 9.028 -0.034 1.00 97.50 99 TRP A N 1
ATOM 748 C CA . TRP A 1 99 ? -3.338 8.236 -0.008 1.00 97.50 99 TRP A CA 1
ATOM 749 C C . TRP A 1 99 ? -4.573 9.117 -0.212 1.00 97.50 99 TRP A C 1
ATOM 751 O O . TRP A 1 99 ? -4.533 10.334 -0.018 1.00 97.50 99 TRP A O 1
ATOM 761 N N . SER A 1 100 ? -5.678 8.495 -0.619 1.00 97.56 100 SER A N 1
ATOM 762 C CA . SER A 1 100 ? -6.966 9.152 -0.833 1.00 97.56 100 SER A CA 1
ATOM 763 C C . SER A 1 100 ? -8.112 8.165 -0.612 1.00 97.56 100 SER A C 1
ATOM 765 O O . SER A 1 100 ? -8.010 7.009 -1.023 1.00 97.56 100 SER A O 1
ATOM 767 N N . SER A 1 101 ? -9.204 8.617 0.010 1.00 96.25 101 SER A N 1
ATOM 768 C CA . SER A 1 101 ? -10.446 7.842 0.166 1.00 96.25 101 SER A CA 1
ATOM 769 C C . SER A 1 101 ? -11.474 8.097 -0.943 1.00 96.25 101 SER A C 1
ATOM 771 O O . SER A 1 101 ? -12.412 7.317 -1.091 1.00 96.25 101 SER A O 1
ATOM 773 N N . ASP A 1 102 ? -11.308 9.163 -1.732 1.00 96.31 102 ASP A N 1
ATOM 774 C CA . ASP A 1 102 ? -12.243 9.571 -2.791 1.00 96.31 102 ASP A CA 1
ATOM 775 C C . ASP A 1 102 ? -11.606 9.622 -4.193 1.00 96.31 102 ASP A C 1
ATOM 777 O O . ASP A 1 102 ? -12.290 9.877 -5.187 1.00 96.31 102 ASP A O 1
ATOM 781 N N . GLY A 1 103 ? -10.295 9.377 -4.282 1.00 95.94 103 GLY A N 1
ATOM 782 C CA . GLY A 1 103 ? -9.508 9.447 -5.511 1.00 95.94 103 GLY A CA 1
ATOM 783 C C . GLY A 1 103 ? -9.300 10.866 -6.048 1.00 95.94 103 GLY A C 1
ATOM 784 O O . GLY A 1 103 ? -8.816 11.016 -7.170 1.00 95.94 103 GLY A O 1
ATOM 785 N N . ARG A 1 104 ? -9.668 11.905 -5.289 1.00 97.38 104 ARG A N 1
ATOM 786 C CA . ARG A 1 104 ? -9.618 13.316 -5.711 1.00 97.38 104 ARG A CA 1
ATOM 787 C C . ARG A 1 104 ? -8.759 14.147 -4.774 1.00 97.38 104 ARG A C 1
ATOM 789 O O . ARG A 1 104 ? -7.903 14.897 -5.239 1.00 97.38 104 ARG A O 1
ATOM 796 N N . THR A 1 105 ? -8.965 14.004 -3.470 1.00 98.25 105 THR A N 1
ATOM 797 C CA . THR A 1 105 ? -8.191 14.696 -2.443 1.00 98.25 105 THR A CA 1
ATOM 798 C C . THR A 1 105 ? -7.162 13.745 -1.860 1.00 98.25 105 THR A C 1
ATOM 800 O O . THR A 1 105 ? -7.496 12.659 -1.390 1.00 98.25 105 THR A O 1
ATOM 803 N N . TRP A 1 106 ? -5.900 14.165 -1.892 1.00 98.06 106 TRP A N 1
ATOM 804 C CA . TRP A 1 106 ? -4.767 13.347 -1.480 1.00 98.06 106 TRP A CA 1
ATOM 805 C C . TRP A 1 106 ? -4.114 13.920 -0.229 1.00 98.06 106 TRP A C 1
ATOM 807 O O . TRP A 1 106 ? -3.868 15.122 -0.139 1.00 98.06 106 TRP A O 1
ATOM 817 N N . SER A 1 107 ? -3.837 13.042 0.728 1.00 98.25 107 SER A N 1
ATOM 818 C CA . SER A 1 107 ? -3.137 13.347 1.974 1.00 98.25 107 SER A CA 1
ATOM 819 C C . SER A 1 107 ? -1.884 12.489 2.091 1.00 98.25 107 SER A C 1
ATOM 821 O O . SER A 1 107 ? -1.760 11.460 1.432 1.00 98.25 107 SER A O 1
ATOM 823 N N . GLN A 1 108 ? -0.949 12.913 2.934 1.00 98.25 108 GLN A N 1
ATOM 824 C CA . GLN A 1 108 ? 0.246 12.134 3.244 1.00 98.25 108 GLN A CA 1
ATOM 825 C C . GLN A 1 108 ? -0.009 11.225 4.448 1.00 98.25 108 GLN A C 1
ATOM 827 O O . GLN A 1 108 ? -0.728 11.606 5.378 1.00 98.25 108 GLN A O 1
ATOM 832 N N . THR A 1 109 ? 0.593 10.039 4.458 1.00 97.38 109 THR A N 1
ATOM 833 C CA . THR A 1 109 ? 0.669 9.207 5.662 1.00 97.38 109 THR A CA 1
ATOM 834 C C . THR A 1 109 ? 1.548 9.883 6.729 1.00 97.38 109 THR A C 1
ATOM 836 O O . THR A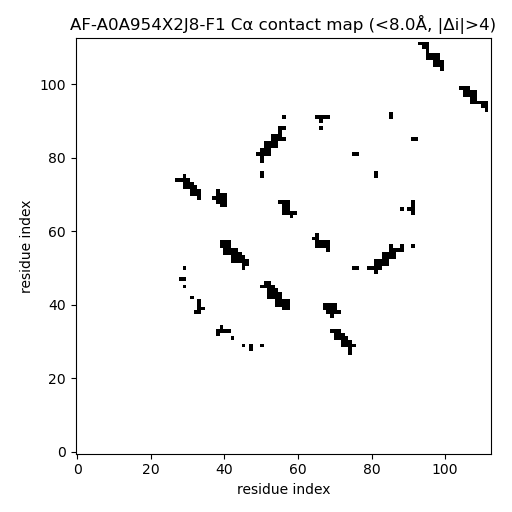 1 109 ? 2.306 10.829 6.447 1.00 97.38 109 THR A O 1
ATOM 839 N N . PRO A 1 110 ? 1.504 9.403 7.984 1.00 96.06 110 PRO A N 1
ATOM 840 C CA . PRO A 1 110 ? 2.638 9.544 8.893 1.00 96.06 110 PRO A CA 1
ATOM 841 C C . PRO A 1 110 ? 3.942 9.034 8.246 1.00 96.06 110 PRO A C 1
ATOM 843 O O . PRO A 1 110 ? 3.874 8.297 7.255 1.00 96.06 110 PRO A O 1
ATOM 846 N N . PRO A 1 111 ? 5.119 9.426 8.769 1.00 95.25 111 PRO A N 1
ATOM 847 C CA . PRO A 1 111 ? 6.382 8.877 8.298 1.00 95.25 111 PRO A CA 1
ATOM 848 C C . PRO A 1 111 ? 6.401 7.349 8.385 1.00 95.25 111 PRO A C 1
ATOM 850 O O . PRO A 1 111 ? 5.884 6.796 9.359 1.00 95.25 111 PRO A O 1
ATOM 853 N N . GLY A 1 112 ? 6.986 6.697 7.381 1.00 87.56 112 GLY A N 1
ATOM 854 C CA . GLY A 1 112 ? 7.281 5.264 7.426 1.00 87.56 112 GLY A CA 1
ATOM 855 C C . GLY A 1 112 ? 8.315 4.914 8.504 1.00 87.56 112 GLY A C 1
ATOM 856 O O . GLY A 1 112 ? 8.971 5.798 9.062 1.00 87.56 112 GLY A O 1
ATOM 857 N N . THR A 1 113 ? 8.445 3.620 8.791 1.00 82.19 113 THR A N 1
ATOM 858 C CA . THR A 1 113 ? 9.396 3.046 9.759 1.00 82.19 113 THR A CA 1
ATOM 859 C C . THR A 1 113 ? 10.319 2.050 9.093 1.00 82.19 113 THR A C 1
ATOM 861 O O . THR A 1 113 ? 9.792 1.299 8.241 1.00 82.19 113 THR A O 1
#

Radius of gyration: 27.54 Å; Cα contacts (8 Å, |Δi|>4): 143; chains: 1; bounding box: 76×54×64 Å

Foldseek 3Di:
DPDPPPPPPPPPDPPPPPPPPPPPPDQPFKDKDQPDVQRFWDWPDADRVQLETEIEGDDDPPPDDSQDHDMDIPSRDPPDDHYYHHPPCVVNQDQWDWDDPVVPDIDTDHGDD

Mean predicted aligned error: 10.88 Å

pLDDT: mean 84.64, std 17.68, range [39.5, 98.31]